Protein AF-A0A914UKC7-F1 (afdb_monomer_lite)

Foldseek 3Di:
DVVVVVVVVVVVVVVVVVVVVPDDPDPDDDDDDDDDDDDDDDDDDDDDDDPPVPDPPPLDAADDAAQDKDWDDPSHHYDPQWDWDADPVVRTIIIHHDDPDPPPAAFDQDPNDTDHPVNVVVVVVVVVVPDDPD

pLDDT: mean 72.9, std 18.35, range [38.03, 96.19]

Structure (mmCIF, N/CA/C/O backbone):
data_AF-A0A914UKC7-F1
#
_entry.id   AF-A0A914UKC7-F1
#
loop_
_atom_site.group_PDB
_atom_site.id
_atom_site.type_symbol
_atom_site.label_atom_id
_atom_site.label_alt_id
_atom_site.label_comp_id
_atom_site.label_asym_id
_atom_site.label_entity_id
_atom_site.label_seq_id
_atom_site.pdbx_PDB_ins_code
_atom_site.Cartn_x
_atom_site.Cartn_y
_atom_site.Cartn_z
_atom_site.occupancy
_atom_site.B_iso_or_equiv
_atom_site.auth_seq_id
_atom_site.auth_comp_id
_atom_site.auth_asym_id
_atom_site.auth_atom_id
_atom_site.pdbx_PDB_model_num
ATOM 1 N N . MET A 1 1 ? -19.062 16.614 45.152 1.00 58.25 1 MET A N 1
ATOM 2 C CA . MET A 1 1 ? -18.708 15.676 44.057 1.00 58.25 1 MET A CA 1
ATOM 3 C C . MET A 1 1 ? -19.809 15.457 43.007 1.00 58.25 1 MET A C 1
ATOM 5 O O . MET A 1 1 ? -19.475 15.016 41.920 1.00 58.25 1 MET A O 1
ATOM 9 N N . LYS A 1 2 ? -21.087 15.798 43.257 1.00 60.44 2 LYS A N 1
ATOM 10 C CA . LYS A 1 2 ? -22.198 15.577 42.298 1.00 60.44 2 LYS A CA 1
ATOM 11 C C . LYS A 1 2 ? -22.271 16.608 41.153 1.00 60.44 2 LYS A C 1
ATOM 13 O O . LYS A 1 2 ? -22.682 16.265 40.054 1.00 60.44 2 LYS A O 1
ATOM 18 N N . PHE A 1 3 ? -21.811 17.840 41.394 1.00 67.19 3 PHE A N 1
ATOM 19 C CA . PHE A 1 3 ? -21.842 18.931 40.407 1.00 67.19 3 PHE A CA 1
ATOM 20 C C . PHE A 1 3 ? -20.908 18.691 39.214 1.00 67.19 3 PHE A C 1
ATOM 22 O O . PHE A 1 3 ? -21.319 18.867 38.076 1.00 67.19 3 PHE A O 1
ATOM 29 N N . ASN A 1 4 ? -19.689 18.201 39.457 1.00 74.19 4 ASN A N 1
ATOM 30 C CA . ASN A 1 4 ? -18.728 17.948 38.379 1.00 74.19 4 ASN A CA 1
ATOM 31 C C . ASN A 1 4 ? -19.180 16.815 37.455 1.00 74.19 4 ASN A C 1
ATOM 33 O O . ASN A 1 4 ? -18.948 16.910 36.257 1.00 74.19 4 ASN A O 1
ATOM 37 N N . CYS A 1 5 ? -19.859 15.797 37.997 1.00 78.25 5 CYS A N 1
ATOM 38 C CA . CYS A 1 5 ? -20.426 14.689 37.226 1.00 78.25 5 CYS A CA 1
ATOM 39 C C . CYS A 1 5 ? -21.618 15.147 36.373 1.00 78.25 5 CYS A C 1
ATOM 41 O O . CYS A 1 5 ? -21.687 14.832 35.190 1.00 78.25 5 CYS A O 1
ATOM 43 N N . LEU A 1 6 ? -22.511 15.967 36.938 1.00 84.81 6 LEU A N 1
ATOM 44 C CA . LEU A 1 6 ? -23.641 16.524 36.193 1.00 84.81 6 LEU A CA 1
ATOM 45 C C . LEU A 1 6 ? -23.174 17.447 35.056 1.00 84.81 6 LEU A C 1
ATOM 47 O O . LEU A 1 6 ? -23.695 17.362 33.949 1.00 84.81 6 LEU A O 1
ATOM 51 N N . VAL A 1 7 ? -22.140 18.261 35.291 1.00 89.38 7 VAL A N 1
ATOM 52 C CA . VAL A 1 7 ? -21.545 19.116 34.252 1.00 89.38 7 VAL A CA 1
ATOM 53 C C . VAL A 1 7 ? -20.869 18.283 33.157 1.00 89.38 7 VAL A C 1
ATOM 55 O O . VAL A 1 7 ? -21.047 18.592 31.984 1.00 89.38 7 VAL A O 1
ATOM 58 N N . THR A 1 8 ? -20.163 17.194 33.492 1.00 89.31 8 THR A N 1
ATOM 59 C CA . THR A 1 8 ? -19.554 16.326 32.460 1.00 89.31 8 THR A CA 1
ATOM 60 C C . THR A 1 8 ? -2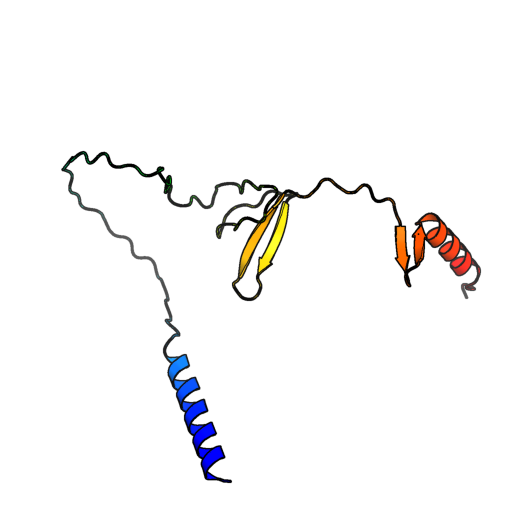0.602 15.622 31.607 1.00 89.31 8 THR A C 1
ATOM 62 O O . THR A 1 8 ? -20.437 15.548 30.394 1.00 89.31 8 THR A O 1
ATOM 65 N N . VAL A 1 9 ? -21.690 15.140 32.215 1.00 89.94 9 VAL A N 1
ATOM 66 C CA . VAL A 1 9 ? -22.780 14.476 31.484 1.00 89.94 9 VAL A CA 1
ATOM 67 C C . VAL A 1 9 ? -23.489 15.456 30.549 1.00 89.94 9 VAL A C 1
ATOM 69 O O . VAL A 1 9 ? -23.745 15.112 29.399 1.00 89.94 9 VAL A O 1
ATOM 72 N N . VAL A 1 10 ? -23.751 16.688 30.996 1.00 90.69 10 VAL A N 1
ATOM 73 C CA . VAL A 1 10 ? -24.378 17.721 30.155 1.00 90.69 10 VAL A CA 1
ATOM 74 C C . VAL A 1 10 ? -23.460 18.130 29.000 1.00 90.69 10 VAL A C 1
ATOM 76 O O . VAL A 1 10 ? -23.922 18.204 27.866 1.00 90.69 10 VAL A O 1
ATOM 79 N N . VAL A 1 11 ? -22.160 18.325 29.244 1.00 90.25 11 VAL A N 1
ATOM 80 C CA . VAL A 1 11 ? -21.189 18.685 28.193 1.00 90.25 11 VAL A CA 1
ATOM 81 C C . VAL A 1 11 ? -21.034 17.563 27.164 1.00 90.25 11 VAL A C 1
ATOM 83 O O . VAL A 1 11 ? -21.051 17.835 25.966 1.00 90.25 11 VAL A O 1
ATOM 86 N N . LEU A 1 12 ? -20.944 16.304 27.605 1.00 85.69 12 LEU A N 1
ATOM 87 C CA . LEU A 1 12 ? -20.848 15.145 26.716 1.00 85.69 12 LEU A CA 1
ATOM 88 C C . LEU A 1 12 ? -22.127 14.962 25.889 1.00 85.69 12 LEU A C 1
ATOM 90 O O . LEU A 1 12 ? -22.050 14.704 24.693 1.00 85.69 12 LEU A O 1
ATOM 94 N N . CYS A 1 13 ? -23.299 15.165 26.494 1.00 80.88 13 CYS A N 1
ATOM 95 C CA . CYS A 1 13 ? -24.577 15.097 25.788 1.00 80.88 13 CYS A CA 1
ATOM 96 C C . CYS A 1 13 ? -24.706 16.221 24.744 1.00 80.88 13 CYS A C 1
ATOM 98 O O . CYS A 1 13 ? -25.060 15.956 23.599 1.00 80.88 13 CYS A O 1
ATOM 100 N N . CYS A 1 14 ? -24.326 17.457 25.085 1.00 77.75 14 CYS A N 1
ATOM 101 C CA . CYS A 1 14 ? -24.286 18.568 24.130 1.00 77.75 14 CYS A CA 1
ATOM 102 C C . CYS A 1 14 ? -23.311 18.304 22.977 1.00 77.75 14 CYS A C 1
ATOM 104 O O . CYS A 1 14 ? -23.636 18.596 21.832 1.00 77.75 14 CYS A O 1
ATOM 106 N N . PHE A 1 15 ? -22.146 17.715 23.254 1.00 80.56 15 PHE A N 1
ATOM 107 C CA . PHE A 1 15 ? -21.196 17.329 22.213 1.00 80.56 15 PHE A CA 1
ATOM 108 C C . PHE A 1 15 ? -21.822 16.295 21.264 1.00 80.56 15 PHE A C 1
ATOM 110 O O . PHE A 1 15 ? -21.824 16.494 20.059 1.00 80.56 15 PHE A O 1
ATOM 117 N N . LEU A 1 16 ? -22.477 15.252 21.776 1.00 74.00 16 LEU A N 1
ATOM 118 C CA . LEU A 1 16 ? -23.145 14.249 20.932 1.00 74.00 16 LEU A CA 1
ATOM 119 C C . LEU A 1 16 ? -24.314 14.820 20.103 1.00 74.00 16 LEU A C 1
ATOM 121 O O . LEU A 1 16 ? -24.515 14.415 18.955 1.00 74.00 16 LEU A O 1
ATOM 125 N N . LEU A 1 17 ? -25.055 15.789 20.646 1.00 69.25 17 LEU A N 1
ATOM 126 C CA . LEU A 1 17 ? -26.139 16.468 19.927 1.00 69.25 17 LEU A CA 1
ATOM 127 C C . LEU A 1 17 ? -25.617 17.395 18.815 1.00 69.25 17 LEU A C 1
ATOM 129 O O . LEU A 1 17 ? -26.233 17.476 17.755 1.00 69.25 17 LEU A O 1
ATOM 133 N N . LEU A 1 18 ? -24.461 18.041 19.008 1.00 64.56 18 LEU A N 1
ATOM 134 C CA . LEU A 1 18 ? -23.832 18.886 17.985 1.00 64.56 18 LEU A CA 1
ATOM 135 C C . LEU A 1 18 ? -23.251 18.071 16.816 1.00 64.56 18 LEU A C 1
ATOM 137 O O . LEU A 1 18 ? -23.291 18.531 15.679 1.00 64.56 18 LEU A O 1
ATOM 141 N N . PHE A 1 19 ? -22.768 16.848 17.059 1.00 62.78 19 PHE A N 1
ATOM 142 C CA . PHE A 1 19 ? -22.213 15.979 16.009 1.00 62.78 19 PHE A CA 1
ATOM 143 C C . PHE A 1 19 ? -23.279 15.251 15.174 1.00 62.78 19 PHE A C 1
ATOM 145 O O . PHE A 1 19 ? -22.989 14.808 14.066 1.00 62.78 19 PHE A O 1
ATOM 152 N N . SER A 1 20 ? -24.521 15.162 15.656 1.00 62.62 20 SER A N 1
ATOM 153 C CA . SER A 1 20 ? -25.611 14.481 14.935 1.00 62.62 20 SER A CA 1
ATOM 154 C C . SER A 1 20 ? -26.202 15.304 13.780 1.00 62.62 20 SER A C 1
ATOM 156 O O . SER A 1 20 ? -26.979 14.777 12.992 1.00 62.62 20 SER A O 1
ATOM 158 N N . SER A 1 21 ? -25.841 16.586 13.652 1.00 58.56 21 SER A N 1
ATOM 159 C CA . SER A 1 21 ? -26.402 17.476 12.619 1.00 58.56 21 SER A CA 1
ATOM 160 C C . SER A 1 21 ? -25.700 17.379 11.256 1.00 58.56 21 SER A C 1
ATOM 162 O O . SER A 1 21 ? -26.076 18.094 10.334 1.00 58.56 21 SER A O 1
ATOM 164 N N . ALA A 1 22 ? -24.701 16.504 11.105 1.00 58.94 22 ALA A N 1
ATOM 165 C CA . ALA A 1 22 ? -23.972 16.309 9.852 1.00 58.94 22 ALA A CA 1
ATOM 166 C C . ALA A 1 22 ? -24.068 14.854 9.371 1.00 58.94 22 ALA A C 1
ATOM 168 O O . ALA A 1 22 ? -23.068 14.161 9.208 1.00 58.94 22 ALA A O 1
ATOM 169 N N . VAL A 1 23 ? -25.295 14.384 9.151 1.00 53.09 23 VAL A N 1
ATOM 170 C CA . VAL A 1 23 ? -25.557 13.263 8.244 1.00 53.09 23 VAL A CA 1
ATOM 171 C C . VAL A 1 23 ? -26.475 13.787 7.142 1.00 53.09 23 VAL A C 1
ATOM 173 O O . VAL A 1 23 ? -27.697 13.746 7.250 1.00 53.09 23 VAL A O 1
ATOM 176 N N . SER A 1 24 ? -25.880 14.382 6.106 1.00 55.44 24 SER A N 1
ATOM 177 C CA . SER A 1 24 ? -26.608 14.648 4.864 1.00 55.44 24 SER A CA 1
ATOM 178 C C . SER A 1 24 ? -26.898 13.306 4.205 1.00 55.44 24 SER A C 1
ATOM 180 O O . SER A 1 24 ? -25.984 12.556 3.864 1.00 55.44 24 SER A O 1
ATOM 182 N N . ALA A 1 25 ? -28.182 12.983 4.093 1.00 55.12 25 ALA A N 1
ATOM 183 C CA . ALA A 1 25 ? -28.663 11.909 3.246 1.00 55.12 25 ALA A CA 1
ATOM 184 C C . ALA A 1 25 ? -28.813 12.472 1.830 1.00 55.12 25 ALA A C 1
ATOM 186 O O . ALA A 1 25 ? -29.827 13.092 1.522 1.00 55.12 25 ALA A O 1
ATOM 187 N N . ASP A 1 26 ? -27.804 12.269 0.988 1.00 47.34 26 ASP A N 1
ATOM 188 C CA . ASP A 1 26 ? -27.895 12.601 -0.432 1.00 47.34 26 ASP A CA 1
ATOM 189 C C . ASP A 1 26 ? -28.242 11.331 -1.226 1.00 47.34 26 ASP A C 1
ATOM 191 O O . ASP A 1 26 ? -27.370 10.634 -1.747 1.00 47.34 26 ASP A O 1
ATOM 195 N N . ASP A 1 27 ? -29.539 11.028 -1.326 1.00 55.41 27 ASP A N 1
ATOM 196 C CA . ASP A 1 27 ? -30.086 10.187 -2.399 1.00 55.41 27 ASP A CA 1
ATOM 197 C C . ASP A 1 27 ? -29.995 10.984 -3.715 1.00 55.41 27 ASP A C 1
ATOM 199 O O . ASP A 1 27 ? -30.864 11.794 -4.041 1.00 55.41 27 ASP A O 1
ATOM 203 N N . SER A 1 28 ? -28.910 10.807 -4.472 1.00 49.75 28 SER A N 1
ATOM 204 C CA . SER A 1 28 ? -28.716 11.490 -5.760 1.00 49.75 28 SER A CA 1
ATOM 205 C C . SER A 1 28 ? -29.286 10.662 -6.914 1.00 49.75 28 SER A C 1
ATOM 207 O O . SER A 1 28 ? -28.597 9.842 -7.519 1.00 49.75 28 SER A O 1
ATOM 209 N N . ALA A 1 29 ? -30.560 10.893 -7.235 1.00 52.38 29 ALA A N 1
ATOM 210 C CA . ALA A 1 29 ? -31.178 10.455 -8.484 1.00 52.38 29 ALA A CA 1
ATOM 211 C C . ALA A 1 29 ? -30.921 11.490 -9.601 1.00 52.38 29 ALA A C 1
ATOM 213 O O . ALA A 1 29 ? -31.235 12.670 -9.462 1.00 52.38 29 ALA A O 1
ATOM 214 N N . LEU A 1 30 ? -30.343 11.030 -10.715 1.00 42.97 30 LEU A N 1
ATOM 215 C CA . LEU A 1 30 ? -30.061 11.799 -11.933 1.00 42.97 30 LEU A CA 1
ATOM 216 C C . LEU A 1 30 ? -31.338 12.390 -12.559 1.00 42.97 30 LEU A C 1
ATOM 218 O O . LEU A 1 30 ? -32.256 11.650 -12.908 1.00 42.97 30 LEU A O 1
ATOM 222 N N . SER A 1 31 ? -31.340 13.699 -12.828 1.00 51.84 31 SER A N 1
ATOM 223 C CA . SER A 1 31 ? -32.200 14.298 -13.857 1.00 51.84 31 SER A CA 1
ATOM 224 C C . SER A 1 31 ? -31.359 15.181 -14.782 1.00 51.84 31 SER A C 1
ATOM 226 O O . SER A 1 31 ? -30.648 16.074 -14.331 1.00 51.84 31 SER A O 1
ATOM 228 N N . VAL A 1 32 ? -31.399 14.866 -16.075 1.00 52.81 32 VAL A N 1
ATOM 229 C CA . VAL A 1 32 ? -30.791 15.613 -17.185 1.00 52.81 32 VAL A CA 1
ATOM 230 C C . VAL A 1 32 ? -31.885 16.464 -17.811 1.00 52.81 32 VAL A C 1
ATOM 232 O O . VAL A 1 32 ? -32.896 15.872 -18.172 1.00 52.81 32 VAL A O 1
ATOM 235 N N . VAL A 1 33 ? -31.665 17.774 -18.021 1.00 47.34 33 VAL A N 1
ATOM 236 C CA . VAL A 1 33 ? -32.154 18.494 -19.220 1.00 47.34 33 VAL A CA 1
ATOM 237 C C . VAL A 1 33 ? -31.364 19.796 -19.508 1.00 47.34 33 VAL A C 1
ATOM 239 O O . VAL A 1 33 ? -31.320 20.694 -18.679 1.00 47.34 33 VAL A O 1
ATOM 242 N N . ALA A 1 34 ? -30.786 19.825 -20.717 1.00 41.12 34 ALA A N 1
ATOM 243 C CA . ALA A 1 34 ? -30.483 20.888 -21.699 1.00 41.12 34 ALA A CA 1
ATOM 244 C C . ALA A 1 34 ? -29.849 22.271 -21.374 1.00 41.12 34 ALA A C 1
ATOM 246 O O . ALA A 1 34 ? -30.306 23.057 -20.555 1.00 41.12 34 ALA A O 1
ATOM 247 N N . SER A 1 35 ? -28.838 22.528 -22.217 1.00 43.66 35 SER A N 1
ATOM 248 C CA . SER A 1 35 ? -27.999 23.694 -22.543 1.00 43.66 35 SER A CA 1
ATOM 249 C C . SER A 1 35 ? -28.707 24.891 -23.190 1.00 43.66 35 SER A C 1
ATOM 251 O O . SER A 1 35 ? -29.534 24.660 -24.062 1.00 43.66 35 SER A O 1
ATOM 253 N N . GLU A 1 36 ? -28.238 26.113 -22.873 1.00 38.38 36 GLU A N 1
ATOM 254 C CA . GLU A 1 36 ? -28.175 27.348 -23.702 1.00 38.38 36 GLU A CA 1
ATOM 255 C C . GLU A 1 36 ? -27.013 28.187 -23.087 1.00 38.38 36 GLU A C 1
ATOM 257 O O . GLU A 1 36 ? -26.956 28.300 -21.868 1.00 38.38 36 GLU A O 1
ATOM 262 N N . GLY A 1 37 ? -25.941 28.669 -23.726 1.00 43.47 37 GLY A N 1
ATOM 263 C CA . GLY A 1 37 ? -25.772 29.341 -25.011 1.00 43.47 37 GLY A CA 1
ATOM 264 C C . GLY A 1 37 ? -25.388 30.810 -24.745 1.00 43.47 37 GLY A C 1
ATOM 265 O O . GLY A 1 37 ? -26.293 31.611 -24.561 1.00 43.47 37 GLY A O 1
ATOM 266 N N . ASN A 1 38 ? -24.093 31.165 -24.685 1.00 38.03 38 ASN A N 1
ATOM 267 C CA . ASN A 1 38 ? -23.606 32.495 -25.095 1.00 38.03 38 ASN A CA 1
ATOM 268 C C . ASN A 1 38 ? -22.080 32.514 -25.275 1.00 38.03 38 ASN A C 1
ATOM 270 O O . ASN A 1 38 ? -21.327 32.070 -24.408 1.00 38.03 38 ASN A O 1
ATOM 274 N N . GLU A 1 39 ? -21.676 33.040 -26.420 1.00 51.00 39 GLU A N 1
ATOM 275 C CA . GLU A 1 39 ? -20.314 33.284 -26.876 1.00 51.00 39 GLU A CA 1
ATOM 276 C C . GLU A 1 39 ? -19.883 34.710 -26.445 1.00 51.00 39 GLU A C 1
ATOM 278 O O . GLU A 1 39 ? -20.711 35.486 -25.966 1.00 51.00 39 GLU A O 1
ATOM 283 N N . ASP A 1 40 ? -18.602 35.039 -26.644 1.00 40.12 40 ASP A N 1
ATOM 284 C CA . ASP A 1 40 ? -18.007 36.394 -26.631 1.00 40.12 40 ASP A CA 1
ATOM 285 C C . ASP A 1 40 ? -17.511 36.942 -25.269 1.00 40.12 40 ASP A C 1
ATOM 287 O O . ASP A 1 40 ? -18.281 37.387 -24.425 1.00 40.12 40 ASP A O 1
ATOM 291 N N . ASP A 1 41 ? -16.192 36.943 -25.028 1.00 41.94 41 ASP A N 1
ATOM 292 C CA . ASP A 1 41 ? -15.337 38.109 -25.322 1.00 41.94 41 ASP A CA 1
ATOM 293 C C . ASP A 1 41 ? -13.879 37.873 -24.877 1.00 41.94 41 ASP A C 1
ATOM 295 O O . ASP A 1 41 ? -13.580 37.374 -23.790 1.00 41.94 41 ASP A O 1
ATOM 299 N N . ILE A 1 42 ? -12.953 38.245 -25.755 1.00 47.88 42 ILE A N 1
ATOM 300 C CA . ILE A 1 42 ? -11.507 38.068 -25.617 1.00 47.88 42 ILE A CA 1
ATOM 301 C C . ILE A 1 42 ? -10.862 39.316 -24.995 1.00 47.88 42 ILE A C 1
ATOM 303 O O . ILE A 1 42 ? -10.921 40.406 -25.555 1.00 47.88 42 ILE A O 1
ATOM 307 N N . ALA A 1 43 ? -10.149 39.168 -23.877 1.00 43.00 43 ALA A N 1
ATOM 308 C CA . ALA A 1 43 ? -9.221 40.194 -23.398 1.00 43.00 43 ALA A CA 1
ATOM 309 C C . ALA A 1 43 ? -7.965 39.551 -22.800 1.00 43.00 43 ALA A C 1
ATOM 311 O O . ALA A 1 43 ? -7.946 39.059 -21.675 1.00 43.00 43 ALA A O 1
ATOM 312 N N . THR A 1 44 ? -6.905 39.574 -23.604 1.00 50.94 44 THR A N 1
ATOM 313 C CA . THR A 1 44 ? -5.531 39.198 -23.274 1.00 50.94 44 THR A CA 1
ATOM 314 C C . THR A 1 44 ? -5.034 39.903 -22.011 1.00 50.94 44 THR A C 1
ATOM 316 O O . THR A 1 44 ? -4.795 41.110 -22.016 1.00 50.94 44 THR A O 1
ATOM 319 N N . VAL A 1 45 ? -4.765 39.123 -20.966 1.00 43.62 45 VAL A N 1
ATOM 320 C CA . VAL A 1 45 ? -3.850 39.483 -19.877 1.00 43.62 45 VAL A CA 1
ATOM 321 C C . VAL A 1 45 ? -2.769 38.416 -19.805 1.00 43.62 45 VAL A C 1
ATOM 323 O O . VAL A 1 45 ? -2.968 37.318 -19.301 1.00 43.62 45 VAL A O 1
ATOM 326 N N . VAL A 1 46 ? -1.610 38.758 -20.361 1.00 55.25 46 VAL A N 1
ATOM 327 C CA . VAL A 1 46 ? -0.348 38.058 -20.128 1.00 55.25 46 VAL A CA 1
ATOM 328 C C . VAL A 1 46 ? 0.132 38.407 -18.723 1.00 55.25 46 VAL A C 1
ATOM 330 O O . VAL A 1 46 ? 0.628 39.507 -18.484 1.00 55.25 46 VAL A O 1
ATOM 333 N N . ALA A 1 47 ? -0.008 37.463 -17.801 1.00 46.06 47 ALA A N 1
ATOM 334 C CA . ALA A 1 47 ? 0.762 37.428 -16.571 1.00 46.06 47 ALA A CA 1
ATOM 335 C C . ALA A 1 47 ? 1.038 35.968 -16.216 1.00 46.06 47 ALA A C 1
ATOM 337 O O . ALA A 1 47 ? 0.134 35.143 -16.170 1.00 46.06 47 ALA A O 1
ATOM 338 N N . SER A 1 48 ? 2.323 35.697 -16.032 1.00 45.88 48 SER A N 1
ATOM 339 C CA . SER A 1 48 ? 2.950 34.453 -15.624 1.00 45.88 48 SER A CA 1
ATOM 340 C C . SER A 1 48 ? 2.129 33.623 -14.637 1.00 45.88 48 SER A C 1
ATOM 342 O O . SER A 1 48 ? 1.909 34.071 -13.517 1.00 45.88 48 SER A O 1
ATOM 344 N N . ASP A 1 49 ? 1.815 32.388 -15.005 1.00 40.50 49 ASP A N 1
ATOM 345 C CA . ASP A 1 49 ? 1.951 31.247 -14.107 1.00 40.50 49 ASP A CA 1
ATOM 346 C C . ASP A 1 49 ? 2.049 29.979 -14.953 1.00 40.50 49 ASP A C 1
ATOM 348 O O . ASP A 1 49 ? 1.519 29.915 -16.063 1.00 40.50 49 ASP A O 1
ATOM 352 N N . VAL A 1 50 ? 2.812 29.010 -14.469 1.00 52.41 50 VAL A N 1
ATOM 353 C CA . VAL A 1 50 ? 2.938 27.695 -15.093 1.00 52.41 50 VAL A CA 1
ATOM 354 C C . VAL A 1 50 ? 1.533 27.118 -15.204 1.00 52.41 50 VAL A C 1
ATOM 356 O O . VAL A 1 50 ? 0.869 26.943 -14.188 1.00 52.41 50 VAL A O 1
ATOM 359 N N . GLU A 1 51 ? 1.082 26.870 -16.434 1.00 44.22 51 GLU A N 1
ATOM 360 C CA . GLU A 1 51 ? -0.189 26.216 -16.714 1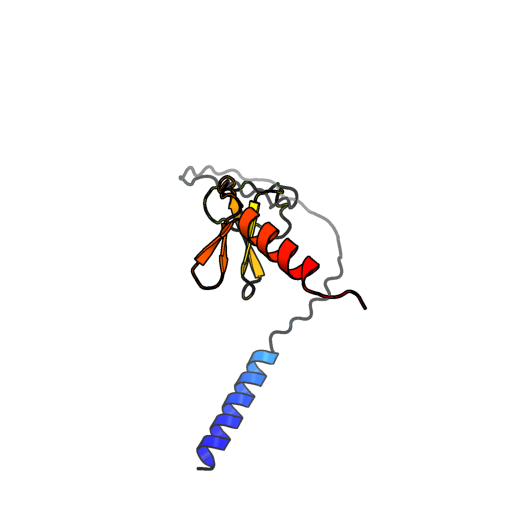.00 44.22 51 GLU A CA 1
ATOM 361 C C . GLU A 1 51 ? -0.193 24.844 -16.034 1.00 44.22 51 GLU A C 1
ATOM 363 O O . GLU A 1 51 ? 0.310 23.842 -16.543 1.00 44.22 51 GLU A O 1
ATOM 368 N N . GLU A 1 52 ? -0.764 24.829 -14.834 1.00 54.00 52 GLU A N 1
ATOM 369 C CA . GLU A 1 52 ? -1.486 23.710 -14.273 1.00 54.00 52 GLU A CA 1
ATOM 370 C C . GLU A 1 52 ? -2.559 23.352 -15.301 1.00 54.00 52 GLU A C 1
ATOM 372 O O . GLU A 1 52 ? -3.648 23.929 -15.351 1.00 54.00 52 GLU A O 1
ATOM 377 N N . GLN A 1 53 ? -2.173 22.446 -16.200 1.00 38.75 53 GLN A N 1
ATOM 378 C CA . GLN A 1 53 ? -3.028 21.802 -17.177 1.00 38.75 53 GLN A CA 1
ATOM 379 C C . GLN A 1 53 ? -4.078 21.017 -16.386 1.00 38.75 53 GLN A C 1
ATOM 381 O O . GLN A 1 53 ? -3.933 19.839 -16.066 1.00 38.75 53 GLN A O 1
ATOM 386 N N . SER A 1 54 ? -5.119 21.740 -15.984 1.00 53.97 54 SER A N 1
ATOM 387 C CA . SER A 1 54 ? -6.341 21.238 -15.379 1.00 53.97 54 SER A CA 1
ATOM 388 C C . SER A 1 54 ? -7.163 20.583 -16.479 1.00 53.97 54 SER A C 1
ATOM 390 O O . SER A 1 54 ? -8.242 21.025 -16.865 1.00 53.97 54 SER A O 1
ATOM 392 N N . GLU A 1 55 ? -6.618 19.491 -17.007 1.00 56.88 55 GLU A N 1
ATOM 393 C CA . GLU A 1 55 ? -7.440 18.503 -17.674 1.00 56.88 55 GLU A CA 1
ATOM 394 C C . GLU A 1 55 ? -8.402 17.961 -16.612 1.00 56.88 55 GLU A C 1
ATOM 396 O O . GLU A 1 55 ? -7.960 17.636 -15.498 1.00 56.88 55 GLU A O 1
ATOM 401 N N . PRO A 1 56 ? -9.715 17.882 -16.894 1.00 58.28 56 PRO A N 1
ATOM 402 C CA . PRO A 1 56 ? -10.626 17.179 -16.002 1.00 58.28 56 PRO A CA 1
ATOM 403 C C . PRO A 1 56 ? -10.011 15.800 -15.736 1.00 58.28 56 PRO A C 1
ATOM 405 O O . PRO A 1 56 ? -9.559 15.179 -16.699 1.00 58.28 56 PRO A O 1
ATOM 408 N N . PRO A 1 57 ? -9.913 15.338 -14.472 1.00 56.88 57 PRO A N 1
ATOM 409 C CA . PRO A 1 57 ? -9.212 14.105 -14.153 1.00 56.88 57 PRO A CA 1
ATOM 410 C C . PRO A 1 57 ? -9.930 12.966 -14.865 1.00 56.88 57 PRO A C 1
ATOM 412 O O . PRO A 1 57 ? -10.947 12.459 -14.395 1.00 56.88 57 PRO A O 1
ATOM 415 N N . THR A 1 58 ? -9.423 12.599 -16.037 1.00 55.50 58 THR A N 1
ATOM 416 C CA . THR A 1 58 ? -9.855 11.406 -16.731 1.00 55.50 58 THR A CA 1
ATOM 417 C C . THR A 1 58 ? -9.378 10.279 -15.833 1.00 55.50 58 THR A C 1
ATOM 419 O O . THR A 1 58 ? -8.187 10.069 -15.608 1.00 55.50 58 THR A O 1
ATOM 422 N N . SER A 1 59 ? -10.333 9.596 -15.212 1.00 58.53 59 SER A N 1
ATOM 423 C CA . SER A 1 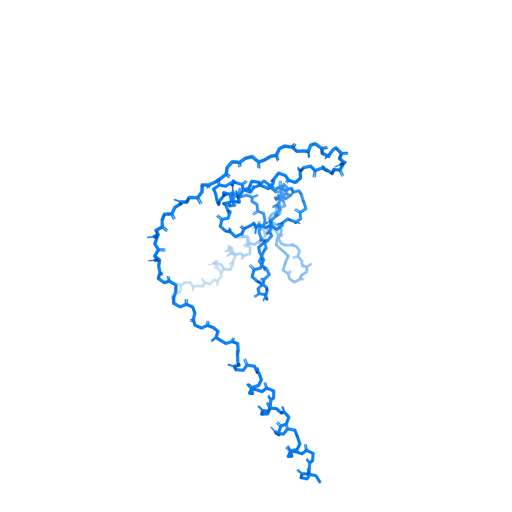59 ? -10.104 8.459 -14.315 1.00 58.53 59 SER A CA 1
ATOM 424 C C . SER A 1 59 ? -9.331 7.313 -14.979 1.00 58.53 59 SER A C 1
ATOM 426 O O . SER A 1 59 ? -8.948 6.356 -14.313 1.00 58.53 59 SER A O 1
ATOM 428 N N . ASP A 1 60 ? -9.085 7.430 -16.281 1.00 64.62 60 ASP A N 1
ATOM 429 C CA . ASP A 1 60 ? -8.431 6.450 -17.128 1.00 64.62 60 ASP A CA 1
ATOM 430 C C . ASP A 1 60 ? -6.914 6.678 -17.261 1.00 64.62 60 ASP A C 1
ATOM 432 O O . ASP A 1 60 ? -6.225 5.862 -17.875 1.00 64.62 60 ASP A O 1
ATOM 436 N N . GLU A 1 61 ? -6.362 7.757 -16.689 1.00 81.81 61 GLU A N 1
ATOM 437 C CA . GLU A 1 61 ? -4.920 8.003 -16.735 1.00 81.81 61 GLU A CA 1
ATOM 438 C C . GLU A 1 61 ? -4.152 6.993 -15.862 1.00 81.81 61 GLU A C 1
ATOM 440 O O . GLU A 1 61 ? -4.462 6.762 -14.690 1.00 81.81 61 GLU A O 1
ATOM 445 N N . VAL A 1 62 ? -3.112 6.375 -16.427 1.00 86.25 62 VAL A N 1
ATOM 446 C CA . VAL A 1 62 ? -2.234 5.452 -15.695 1.00 86.25 62 VAL A CA 1
ATOM 447 C C . VAL A 1 62 ? -1.334 6.247 -14.750 1.00 86.25 62 VAL A C 1
ATOM 449 O O . VAL A 1 62 ? -0.718 7.232 -15.142 1.00 86.25 62 VAL A O 1
ATOM 452 N N . PHE A 1 63 ? -1.218 5.804 -13.499 1.00 90.94 63 PHE A N 1
ATOM 453 C CA . PHE A 1 63 ? -0.346 6.443 -12.515 1.00 90.94 63 PHE A CA 1
ATOM 454 C C . PHE A 1 63 ? 1.143 6.313 -12.887 1.00 90.94 63 PHE A C 1
ATOM 456 O O . PHE A 1 63 ? 1.672 5.203 -12.992 1.00 90.94 63 PHE A O 1
ATOM 463 N N . VAL A 1 64 ? 1.829 7.452 -13.037 1.00 90.44 64 VAL A N 1
ATOM 464 C CA . VAL A 1 64 ? 3.274 7.535 -13.309 1.00 90.44 64 VAL A CA 1
ATOM 465 C C . VAL A 1 64 ? 4.028 7.735 -11.995 1.00 90.44 64 VAL A C 1
ATOM 467 O O . VAL A 1 64 ? 4.065 8.831 -11.447 1.00 90.44 64 VAL A O 1
ATOM 470 N N . ALA A 1 65 ? 4.632 6.666 -11.478 1.00 90.19 65 ALA A N 1
ATOM 471 C CA . ALA A 1 65 ? 5.339 6.706 -10.201 1.00 90.19 65 ALA A CA 1
ATOM 472 C C . ALA A 1 65 ? 6.750 7.296 -10.306 1.00 90.19 65 ALA A C 1
ATOM 474 O O . ALA A 1 65 ? 7.460 7.079 -11.288 1.00 90.19 65 ALA A O 1
ATOM 475 N N . THR A 1 66 ? 7.203 7.930 -9.224 1.00 93.50 66 THR A N 1
ATOM 476 C CA . THR A 1 66 ? 8.607 8.324 -9.026 1.00 93.50 66 THR A CA 1
ATOM 477 C C . THR A 1 66 ? 9.234 7.569 -7.851 1.00 93.50 66 THR A C 1
ATOM 479 O O . THR A 1 66 ? 8.591 6.732 -7.220 1.00 93.50 66 THR A O 1
ATOM 482 N N . ASN A 1 67 ? 10.507 7.841 -7.545 1.00 92.56 67 ASN A N 1
ATOM 483 C CA . ASN A 1 67 ? 11.205 7.239 -6.400 1.00 92.56 67 ASN A CA 1
ATOM 484 C C . ASN A 1 67 ? 10.671 7.719 -5.035 1.00 92.56 67 ASN A C 1
ATOM 486 O O . ASN A 1 67 ? 10.955 7.098 -4.008 1.00 92.56 67 ASN A O 1
ATOM 490 N N . GLU A 1 68 ? 9.901 8.808 -5.013 1.00 93.75 68 GLU A N 1
ATOM 491 C CA . GLU A 1 68 ? 9.292 9.377 -3.813 1.00 93.75 68 GLU A CA 1
ATOM 492 C C . GLU A 1 68 ? 7.806 9.013 -3.719 1.00 93.75 68 GLU A C 1
ATOM 494 O O . GLU A 1 68 ? 7.166 8.637 -4.699 1.00 93.75 68 GLU A O 1
ATOM 499 N N . TRP A 1 69 ? 7.248 9.100 -2.511 1.00 94.56 69 TRP A N 1
ATOM 500 C CA . TRP A 1 69 ? 5.831 8.827 -2.284 1.00 94.56 69 TRP A CA 1
ATOM 501 C C . TRP A 1 69 ? 4.964 9.932 -2.883 1.00 94.56 69 TRP A C 1
ATOM 503 O O . TRP A 1 69 ? 5.054 11.082 -2.463 1.00 94.56 69 TRP A O 1
ATOM 513 N N . GLN A 1 70 ? 4.083 9.562 -3.810 1.00 94.81 70 GLN A N 1
ATOM 514 C CA . GLN A 1 70 ? 3.134 10.476 -4.445 1.00 94.81 70 GLN A CA 1
ATOM 515 C C . GLN A 1 70 ? 1.698 10.029 -4.201 1.00 94.81 70 GLN A C 1
ATOM 517 O O . GLN A 1 70 ? 1.426 8.832 -4.101 1.00 94.81 70 GLN A O 1
ATOM 522 N N . VAL A 1 71 ? 0.780 10.988 -4.096 1.00 94.38 71 VAL A N 1
ATOM 523 C CA . VAL A 1 71 ? -0.649 10.728 -3.883 1.00 94.38 71 VAL A CA 1
ATOM 524 C C . VAL A 1 71 ? -1.272 10.178 -5.161 1.00 94.38 71 VAL A C 1
ATOM 526 O O . VAL A 1 71 ? -1.086 10.730 -6.242 1.00 94.38 71 VAL A O 1
ATOM 529 N N . VAL A 1 72 ? -2.021 9.086 -5.030 1.00 93.12 72 VAL A N 1
ATOM 530 C CA . VAL A 1 72 ? -2.770 8.472 -6.127 1.00 93.12 72 VAL A CA 1
ATOM 531 C C . VAL A 1 72 ? -4.177 9.058 -6.141 1.00 93.12 72 VAL A C 1
ATOM 533 O O . VAL A 1 72 ? -4.878 9.013 -5.125 1.00 93.12 72 VAL A O 1
ATOM 536 N N . LYS A 1 73 ? -4.614 9.578 -7.293 1.00 91.00 73 LYS A N 1
ATOM 537 C CA . LYS A 1 73 ? -5.967 10.130 -7.442 1.00 91.00 73 LYS A CA 1
ATOM 538 C C . LYS A 1 73 ? -7.025 9.022 -7.283 1.00 91.00 73 LYS A C 1
ATOM 540 O O . LYS A 1 73 ? -6.795 7.875 -7.683 1.00 91.00 73 LYS A O 1
ATOM 545 N N . PRO A 1 74 ? -8.203 9.322 -6.706 1.00 87.06 74 PRO A N 1
ATOM 546 C CA . PRO A 1 74 ? -9.277 8.341 -6.596 1.00 87.06 74 PRO A CA 1
ATOM 547 C C . PRO A 1 74 ? -9.726 7.893 -7.994 1.00 87.06 74 PRO A C 1
ATOM 549 O O . PRO A 1 74 ? -9.979 8.718 -8.863 1.00 87.06 74 PRO A O 1
ATOM 552 N N . GLY A 1 75 ? -9.803 6.579 -8.211 1.00 86.69 75 GLY A N 1
ATOM 553 C CA . GLY A 1 75 ? -10.171 5.994 -9.507 1.00 86.69 75 GLY A CA 1
ATOM 554 C C . GLY A 1 75 ? -9.010 5.795 -10.488 1.00 86.69 75 GLY A C 1
ATOM 555 O O . GLY A 1 75 ? -9.193 5.083 -11.464 1.00 86.69 75 GLY A O 1
ATOM 556 N N . GLN A 1 76 ? -7.818 6.330 -10.205 1.00 89.44 76 GLN A N 1
ATOM 557 C CA . GLN A 1 76 ? -6.650 6.190 -11.075 1.00 89.44 76 GLN A CA 1
ATOM 558 C C . GLN A 1 76 ? -6.102 4.754 -11.080 1.00 89.44 76 GLN A C 1
ATOM 560 O O . GLN A 1 76 ? -5.979 4.114 -10.028 1.00 89.44 76 GLN A O 1
ATOM 565 N N . HIS A 1 77 ? -5.726 4.250 -12.257 1.00 88.50 77 HIS A N 1
ATOM 566 C CA . HIS A 1 77 ? -5.170 2.906 -12.384 1.00 88.50 77 HIS A CA 1
ATOM 567 C C . HIS A 1 77 ? -3.694 2.870 -11.956 1.00 88.50 77 HIS A C 1
ATOM 569 O O . HIS A 1 77 ? -2.852 3.580 -12.507 1.00 88.50 77 HIS A O 1
ATOM 575 N N . ILE A 1 78 ? -3.373 2.017 -10.977 1.00 91.06 78 ILE A N 1
ATOM 576 C CA . ILE A 1 78 ? -2.005 1.816 -10.484 1.00 91.06 78 ILE A CA 1
ATOM 577 C C . ILE A 1 78 ? -1.380 0.618 -11.218 1.00 91.06 78 ILE A C 1
ATOM 579 O O . ILE A 1 78 ? -1.870 -0.502 -11.045 1.00 91.06 78 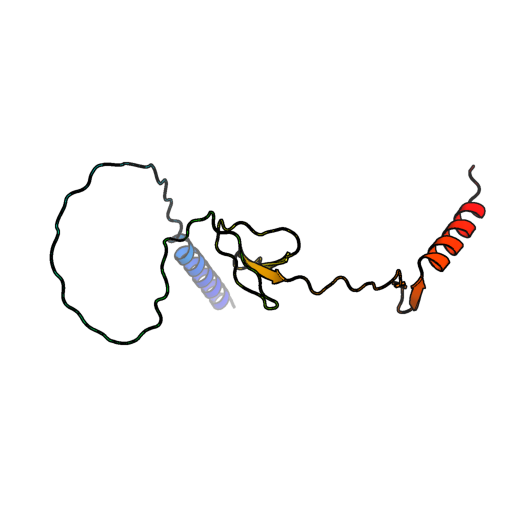ILE A O 1
ATOM 583 N N . PRO A 1 79 ? -0.302 0.803 -12.003 1.00 90.25 79 PRO A N 1
ATOM 584 C CA . PRO A 1 79 ? 0.382 -0.314 -12.646 1.00 90.25 79 PRO A CA 1
ATOM 585 C C . PRO A 1 79 ? 1.057 -1.239 -11.618 1.00 90.25 79 PRO A C 1
ATOM 587 O O . PRO A 1 79 ? 1.434 -0.829 -10.517 1.00 90.25 79 PRO A O 1
ATOM 590 N N . ALA A 1 80 ? 1.218 -2.515 -11.978 1.00 88.94 80 ALA A N 1
ATOM 591 C CA . ALA A 1 80 ? 1.901 -3.497 -11.137 1.00 88.94 80 ALA A CA 1
ATOM 592 C C . ALA A 1 80 ? 3.390 -3.146 -10.947 1.00 88.94 80 ALA A C 1
ATOM 594 O O . ALA A 1 80 ? 4.007 -2.526 -11.809 1.00 88.94 80 ALA A O 1
ATOM 595 N N . GLY A 1 81 ? 3.983 -3.583 -9.831 1.00 89.88 81 GLY A N 1
ATOM 596 C CA . GLY A 1 81 ? 5.398 -3.319 -9.528 1.00 89.88 81 GLY A CA 1
ATOM 597 C C . GLY A 1 81 ? 5.667 -1.974 -8.843 1.00 89.88 81 GLY A C 1
ATOM 598 O O . GLY A 1 81 ? 6.817 -1.552 -8.755 1.00 89.88 81 GLY A O 1
ATOM 599 N N . LEU A 1 82 ? 4.625 -1.307 -8.339 1.00 93.00 82 LEU A N 1
ATOM 600 C CA . LEU A 1 82 ? 4.739 -0.124 -7.488 1.00 93.00 82 LEU A CA 1
ATOM 601 C C . LEU A 1 82 ? 4.502 -0.472 -6.018 1.00 93.00 82 LEU A C 1
ATOM 603 O O . LEU A 1 82 ? 3.680 -1.330 -5.689 1.00 93.00 82 LEU A O 1
ATOM 607 N N . HIS A 1 83 ? 5.192 0.228 -5.120 1.00 93.69 83 HIS A N 1
ATOM 608 C CA . HIS A 1 83 ? 4.936 0.136 -3.688 1.00 93.69 83 HIS A CA 1
ATOM 609 C C . HIS A 1 83 ? 3.789 1.084 -3.341 1.00 93.69 83 HIS A C 1
ATOM 611 O O . HIS A 1 83 ? 3.936 2.295 -3.478 1.00 93.69 83 HIS A O 1
ATOM 617 N N . VAL A 1 84 ? 2.660 0.538 -2.887 1.00 93.12 84 VAL A N 1
ATOM 618 C CA . VAL A 1 84 ? 1.468 1.309 -2.505 1.00 93.12 84 VAL A CA 1
ATOM 619 C C . VAL A 1 84 ? 1.325 1.340 -0.986 1.00 93.12 84 VAL A C 1
ATOM 621 O O . VAL A 1 84 ? 1.488 0.321 -0.316 1.00 93.12 84 VAL A O 1
ATOM 624 N N . ARG A 1 85 ? 0.980 2.503 -0.438 1.00 94.31 85 ARG A N 1
ATOM 625 C CA . ARG A 1 85 ? 0.654 2.715 0.970 1.00 94.31 85 ARG A CA 1
ATOM 626 C C . ARG A 1 85 ? -0.726 3.353 1.076 1.00 94.31 85 ARG A C 1
ATOM 628 O O . ARG A 1 85 ? -1.058 4.264 0.329 1.00 94.31 85 ARG A O 1
ATOM 635 N N . LEU A 1 86 ? -1.523 2.877 2.025 1.00 94.31 86 LEU A N 1
ATOM 636 C CA . LEU A 1 86 ? -2.827 3.444 2.355 1.00 94.31 86 LEU A CA 1
ATOM 637 C C . LEU A 1 86 ? -2.765 4.043 3.757 1.00 94.31 86 LEU A C 1
ATOM 639 O O . LEU A 1 86 ? -2.412 3.355 4.717 1.00 94.31 86 LEU A O 1
ATOM 643 N N . ASN A 1 87 ? -3.128 5.314 3.885 1.00 95.00 87 ASN A N 1
ATOM 644 C CA . ASN A 1 87 ? -3.431 5.900 5.178 1.00 95.00 87 ASN A CA 1
ATOM 645 C C . ASN A 1 87 ? -4.836 5.450 5.601 1.00 95.00 87 ASN A C 1
ATOM 647 O O . ASN A 1 87 ? -5.825 5.854 5.004 1.00 95.00 87 ASN A O 1
ATOM 651 N N . ILE A 1 88 ? -4.936 4.609 6.631 1.00 96.19 88 ILE A N 1
ATOM 652 C CA . ILE A 1 88 ? -6.226 4.061 7.084 1.00 96.19 88 ILE A CA 1
ATOM 653 C C . ILE A 1 88 ? -7.129 5.095 7.765 1.00 96.19 88 ILE A C 1
ATOM 655 O O . ILE A 1 88 ? -8.334 4.888 7.839 1.00 96.19 88 ILE A O 1
ATOM 659 N N . GLN A 1 89 ? -6.557 6.185 8.281 1.00 95.69 89 GLN A N 1
ATOM 660 C CA . GLN A 1 89 ? -7.319 7.225 8.965 1.00 95.69 89 GLN A CA 1
ATOM 661 C C . GLN A 1 89 ? -7.993 8.161 7.960 1.00 95.69 89 GLN A C 1
ATOM 663 O O . GLN A 1 89 ? -9.135 8.556 8.170 1.00 95.69 89 GLN A O 1
ATOM 668 N N . THR A 1 90 ? -7.291 8.515 6.879 1.00 94.00 90 THR A N 1
ATOM 669 C CA . THR A 1 90 ? -7.787 9.451 5.854 1.00 94.00 90 THR A CA 1
ATOM 670 C C . THR A 1 90 ? -8.299 8.758 4.591 1.00 94.00 90 THR A C 1
ATOM 672 O O . THR A 1 90 ? -8.981 9.384 3.789 1.00 94.00 90 THR A O 1
ATOM 675 N N . GLY A 1 91 ? -7.975 7.479 4.389 1.00 93.06 91 GLY A N 1
ATOM 676 C CA . GLY A 1 91 ? -8.258 6.741 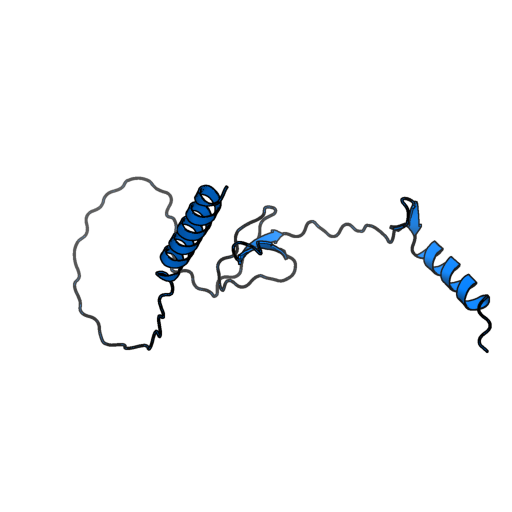3.155 1.00 93.06 91 GLY A CA 1
ATOM 677 C C . GLY A 1 91 ? -7.325 7.086 1.987 1.00 93.06 91 GLY A C 1
ATOM 678 O O . GLY A 1 91 ? -7.522 6.587 0.880 1.00 93.06 91 GLY A O 1
ATOM 679 N N . GLU A 1 92 ? -6.311 7.923 2.209 1.00 94.44 92 GLU A N 1
ATOM 680 C CA . GLU A 1 92 ? -5.431 8.424 1.155 1.00 94.44 92 GLU A CA 1
ATOM 681 C C . GLU A 1 92 ? -4.433 7.357 0.693 1.00 94.44 92 GLU A C 1
ATOM 683 O O . GLU A 1 92 ? -3.714 6.755 1.499 1.00 94.44 92 GLU A O 1
ATOM 688 N N . LYS A 1 93 ? -4.389 7.119 -0.621 1.00 94.06 93 LYS A N 1
ATOM 689 C CA . LYS A 1 93 ? -3.463 6.178 -1.254 1.00 94.06 93 LYS A CA 1
ATOM 690 C C . LYS A 1 93 ? -2.250 6.932 -1.771 1.00 94.06 93 LYS A C 1
ATOM 692 O O . LYS A 1 93 ? -2.395 7.919 -2.481 1.00 94.06 93 LYS A O 1
ATOM 697 N N . THR A 1 94 ? -1.064 6.428 -1.472 1.00 94.75 94 THR A N 1
ATOM 698 C CA . THR A 1 94 ? 0.192 6.902 -2.046 1.00 94.75 94 THR A CA 1
ATOM 699 C C . THR A 1 94 ? 0.945 5.749 -2.689 1.00 94.75 94 THR A C 1
ATOM 701 O O . THR A 1 94 ? 0.805 4.598 -2.273 1.00 94.75 94 THR A O 1
ATOM 704 N N . ALA A 1 95 ? 1.734 6.031 -3.719 1.00 94.88 95 ALA A N 1
ATOM 705 C CA . ALA A 1 95 ? 2.549 5.031 -4.390 1.00 94.88 95 ALA A CA 1
ATOM 706 C C . ALA A 1 95 ? 3.925 5.586 -4.775 1.00 94.88 95 ALA A C 1
ATOM 708 O O . ALA A 1 95 ? 4.079 6.786 -4.996 1.00 94.88 95 ALA A O 1
ATOM 709 N N . LYS A 1 96 ? 4.921 4.697 -4.830 1.00 94.56 96 LYS A N 1
ATOM 710 C CA . LYS A 1 96 ? 6.279 4.980 -5.311 1.00 94.56 96 LYS A CA 1
ATOM 711 C C . LYS A 1 96 ? 6.842 3.809 -6.118 1.00 94.56 96 LYS A C 1
ATOM 713 O O . LYS A 1 96 ? 6.354 2.681 -6.011 1.00 94.56 96 LYS A O 1
ATOM 718 N N . LEU A 1 97 ? 7.899 4.061 -6.881 1.00 93.81 97 LEU A N 1
ATOM 719 C CA . LEU A 1 97 ? 8.659 3.036 -7.587 1.00 93.81 97 LEU A CA 1
ATOM 720 C C . LEU A 1 97 ? 9.319 2.076 -6.583 1.00 93.81 97 LEU A C 1
ATOM 722 O O . LEU A 1 97 ? 9.813 2.492 -5.528 1.00 93.81 97 LEU A O 1
ATOM 726 N N . MET A 1 98 ? 9.287 0.776 -6.885 1.00 88.00 98 MET A N 1
ATOM 727 C CA . MET A 1 98 ? 10.014 -0.212 -6.093 1.00 88.00 98 MET A CA 1
ATOM 728 C C . MET A 1 98 ? 11.516 -0.011 -6.284 1.00 88.00 98 MET A C 1
ATOM 730 O O . MET A 1 98 ? 12.002 0.034 -7.412 1.00 88.00 98 MET A O 1
ATOM 734 N N . ASP A 1 99 ? 12.247 0.065 -5.175 1.00 84.88 99 ASP A N 1
ATOM 735 C CA . ASP A 1 99 ? 13.700 -0.049 -5.204 1.00 84.88 99 ASP A CA 1
ATOM 736 C C . ASP A 1 99 ? 14.038 -1.455 -5.738 1.00 84.88 99 ASP A C 1
ATOM 738 O O . ASP A 1 99 ? 13.384 -2.427 -5.340 1.00 84.88 99 ASP A O 1
ATOM 742 N N . GLU A 1 100 ? 14.986 -1.558 -6.680 1.00 77.06 100 GLU A N 1
ATOM 743 C CA . GLU A 1 100 ? 15.364 -2.815 -7.347 1.00 77.06 100 GLU A CA 1
ATOM 744 C C . GLU A 1 100 ? 15.457 -3.978 -6.352 1.00 77.06 100 GLU A C 1
ATOM 746 O O . GLU A 1 100 ? 15.895 -3.771 -5.211 1.00 77.06 100 GLU A O 1
ATOM 751 N N . PRO A 1 101 ? 15.053 -5.207 -6.741 1.00 61.59 101 PRO A N 1
ATOM 752 C CA . PRO A 1 101 ? 14.995 -6.313 -5.808 1.00 61.59 101 PRO A CA 1
ATOM 753 C C . PRO A 1 101 ? 16.378 -6.494 -5.206 1.00 61.59 101 PRO A C 1
ATOM 755 O O . PRO A 1 101 ? 17.330 -6.886 -5.881 1.00 61.59 101 PRO A O 1
ATOM 758 N N . ALA A 1 102 ? 16.476 -6.222 -3.908 1.00 56.19 102 ALA A N 1
ATOM 759 C CA . ALA A 1 102 ? 17.604 -6.663 -3.134 1.00 56.19 102 ALA A CA 1
ATOM 760 C C . ALA A 1 102 ? 17.649 -8.179 -3.330 1.00 56.19 102 ALA A C 1
ATOM 762 O O . ALA A 1 102 ? 16.840 -8.915 -2.767 1.00 56.19 102 ALA A O 1
ATOM 763 N N . THR A 1 103 ? 18.584 -8.651 -4.151 1.00 54.12 103 THR A N 1
ATOM 764 C CA . THR A 1 103 ? 19.007 -10.045 -4.220 1.00 54.12 103 THR A CA 1
ATOM 765 C C . THR A 1 103 ? 19.669 -10.392 -2.886 1.00 54.12 103 THR A C 1
ATOM 767 O O . THR A 1 103 ? 20.866 -10.658 -2.806 1.00 54.12 103 THR A O 1
ATOM 770 N N . LYS A 1 104 ? 18.918 -10.304 -1.787 1.00 58.62 104 LYS A N 1
ATOM 771 C CA . LYS A 1 104 ? 19.320 -10.759 -0.468 1.00 58.62 104 LYS A CA 1
ATOM 772 C C . LYS A 1 104 ? 18.875 -12.202 -0.382 1.00 58.62 104 LYS A C 1
ATOM 774 O O . LYS A 1 104 ? 17.759 -12.516 0.009 1.00 58.62 104 LYS A O 1
ATOM 779 N N . LYS A 1 105 ? 19.793 -13.046 -0.838 1.00 58.50 105 LYS A N 1
ATOM 780 C CA . LYS A 1 105 ? 19.829 -14.486 -0.620 1.00 58.50 105 LYS A CA 1
ATOM 781 C C . LYS A 1 105 ? 19.433 -14.787 0.828 1.00 58.50 105 LYS A C 1
ATOM 783 O O . LYS A 1 105 ? 20.147 -14.389 1.743 1.00 58.50 105 LYS A O 1
ATOM 788 N N . ASP A 1 106 ? 18.285 -15.435 0.989 1.00 62.78 106 ASP A N 1
ATOM 789 C CA . ASP A 1 106 ? 18.026 -16.605 1.840 1.00 62.78 106 ASP A CA 1
ATOM 790 C C . ASP A 1 106 ? 18.451 -16.593 3.320 1.00 62.78 106 ASP A C 1
ATOM 792 O O . ASP A 1 106 ? 18.463 -17.654 3.943 1.00 62.78 106 ASP A O 1
ATOM 796 N N . ALA A 1 107 ? 18.799 -15.441 3.896 1.00 65.88 107 ALA A N 1
ATOM 797 C CA . ALA A 1 107 ? 19.155 -15.311 5.304 1.00 65.88 107 ALA A CA 1
ATOM 798 C C . ALA A 1 107 ? 17.944 -14.821 6.109 1.00 65.88 107 ALA A C 1
ATOM 800 O O . ALA A 1 107 ? 17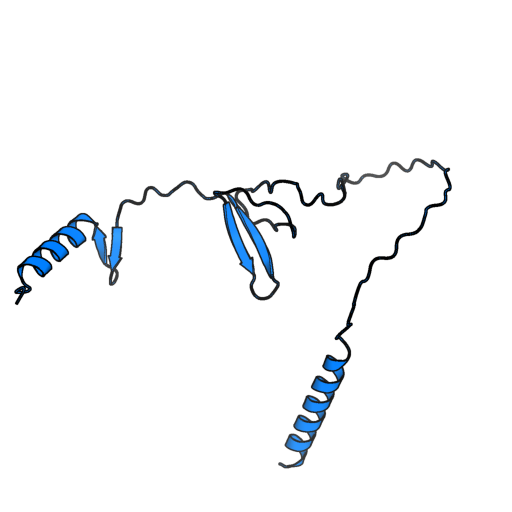.593 -13.641 6.082 1.00 65.88 107 ALA A O 1
ATOM 801 N N . ILE A 1 108 ? 17.302 -15.742 6.825 1.00 74.88 108 ILE A N 1
ATOM 802 C CA . ILE A 1 108 ? 16.212 -15.459 7.760 1.00 74.88 108 ILE A CA 1
ATOM 803 C C . ILE A 1 108 ? 16.831 -15.289 9.146 1.00 74.88 108 ILE A C 1
ATOM 805 O O . ILE A 1 108 ? 17.513 -16.184 9.637 1.00 74.88 108 ILE A O 1
ATOM 809 N N . THR A 1 109 ? 16.602 -14.151 9.796 1.00 74.12 109 THR A N 1
ATOM 810 C CA . THR A 1 109 ? 17.100 -13.922 11.159 1.00 74.12 109 THR A CA 1
ATOM 811 C C . THR A 1 109 ? 16.099 -14.468 12.178 1.00 74.12 109 THR A C 1
ATOM 813 O O . THR A 1 109 ? 15.004 -13.925 12.306 1.00 74.12 109 THR A O 1
ATOM 816 N N . VAL A 1 110 ? 16.477 -15.510 12.924 1.00 78.50 110 VAL A N 1
ATOM 817 C CA . VAL A 1 110 ? 15.707 -16.064 14.057 1.00 78.50 110 VAL A CA 1
ATOM 818 C C . VAL A 1 110 ? 16.529 -15.848 15.328 1.00 78.50 110 VAL A C 1
ATOM 820 O O . VAL A 1 110 ? 17.721 -16.149 15.349 1.00 78.50 110 VAL A O 1
ATOM 823 N N . ASP A 1 111 ? 15.934 -15.261 16.370 1.00 80.31 111 ASP A N 1
ATOM 824 C CA . ASP A 1 111 ? 16.608 -14.945 17.646 1.00 80.31 111 ASP A CA 1
ATOM 825 C C . ASP A 1 111 ? 17.916 -14.143 17.493 1.00 80.31 111 ASP A C 1
ATOM 827 O O . ASP A 1 111 ? 18.917 -14.394 18.166 1.00 80.31 111 ASP A O 1
ATOM 831 N N . GLY A 1 112 ? 17.941 -13.195 16.550 1.00 80.12 112 GLY A N 1
ATOM 832 C CA . GLY A 1 112 ? 19.122 -12.371 16.270 1.00 80.12 112 GLY A CA 1
ATOM 833 C C . GLY A 1 112 ? 20.265 -13.105 15.556 1.00 80.12 112 GLY A C 1
ATOM 834 O O . GLY A 1 112 ? 21.309 -12.500 15.320 1.00 80.12 112 GLY A O 1
ATOM 835 N N . LYS A 1 113 ? 20.081 -14.375 15.173 1.00 80.31 113 LYS A N 1
ATOM 836 C CA . LYS A 1 113 ? 21.057 -15.156 14.405 1.00 80.31 113 LYS A CA 1
ATOM 837 C C . LYS A 1 113 ? 20.595 -15.311 12.954 1.00 80.31 113 LYS A C 1
ATOM 839 O O . LYS A 1 113 ? 19.440 -15.678 12.734 1.00 80.31 113 LYS A O 1
ATOM 844 N N . PRO A 1 114 ? 21.456 -15.029 11.961 1.00 79.12 114 PRO A N 1
ATOM 845 C CA . PRO A 1 114 ? 21.125 -15.255 10.561 1.00 79.12 114 PRO A CA 1
ATOM 846 C C . PRO A 1 114 ? 21.183 -16.757 10.257 1.00 79.12 114 PRO A C 1
ATOM 848 O O . PRO A 1 114 ? 22.222 -17.379 10.449 1.00 79.12 114 PRO A O 1
ATOM 851 N N . TYR A 1 115 ? 20.081 -17.324 9.773 1.00 81.12 115 TYR A N 1
ATOM 852 C CA . TYR A 1 115 ? 20.001 -18.701 9.292 1.00 81.12 115 TYR A CA 1
ATOM 853 C C . TYR A 1 115 ? 19.844 -18.709 7.779 1.00 81.12 115 TYR A C 1
ATOM 855 O O . TYR A 1 115 ? 18.948 -18.065 7.232 1.00 81.12 115 TYR A O 1
ATOM 863 N N . SER A 1 116 ? 20.702 -19.462 7.101 1.00 86.50 116 SER A N 1
ATOM 864 C CA . SER A 1 116 ? 20.573 -19.723 5.673 1.00 86.50 116 SER A CA 1
ATOM 865 C C . SER A 1 116 ? 19.547 -20.826 5.403 1.00 86.50 116 SER A C 1
ATOM 867 O O . SER A 1 116 ? 19.371 -21.756 6.196 1.00 86.50 116 SER A O 1
ATOM 869 N N . PHE A 1 117 ? 18.906 -20.783 4.234 1.00 84.00 117 PHE A N 1
ATOM 870 C CA . PHE A 1 117 ? 17.995 -21.843 3.790 1.00 84.00 117 PHE A CA 1
ATOM 871 C C . PHE A 1 117 ? 18.620 -23.251 3.847 1.00 84.00 117 PHE A C 1
ATOM 873 O O . PHE A 1 117 ? 17.923 -24.221 4.142 1.00 84.00 117 PHE A O 1
ATOM 880 N N . SER A 1 118 ? 19.932 -23.383 3.616 1.00 84.12 118 SER A N 1
ATOM 881 C CA . SER A 1 118 ? 20.663 -24.652 3.746 1.00 84.12 118 SER A CA 1
ATOM 882 C C . SER A 1 118 ? 20.645 -25.216 5.165 1.00 84.12 118 SER A C 1
ATOM 884 O O . SER A 1 118 ? 20.354 -26.398 5.336 1.00 84.12 118 SER A O 1
ATOM 886 N N . GLU A 1 119 ? 20.894 -24.382 6.174 1.00 85.88 119 GLU A N 1
ATOM 887 C CA . GLU A 1 119 ? 20.918 -24.799 7.583 1.00 85.88 119 GLU A CA 1
ATOM 888 C C . GLU A 1 119 ? 19.510 -25.161 8.066 1.00 85.88 119 GLU A C 1
ATOM 890 O O . GLU A 1 119 ? 19.300 -26.166 8.749 1.00 85.88 119 GLU A O 1
ATOM 895 N N . ILE A 1 120 ? 18.511 -24.385 7.639 1.00 87.69 120 ILE A N 1
ATOM 896 C CA . ILE A 1 120 ? 17.101 -24.665 7.933 1.00 87.69 120 ILE A CA 1
ATOM 897 C C . ILE A 1 120 ? 16.681 -25.993 7.282 1.00 87.69 120 ILE A C 1
ATOM 899 O O . ILE A 1 120 ? 15.999 -26.815 7.893 1.00 87.69 120 ILE A O 1
ATOM 903 N N . LYS A 1 121 ? 17.126 -26.254 6.049 1.00 88.81 121 LYS A N 1
ATOM 904 C CA . LYS A 1 121 ? 16.836 -27.506 5.341 1.00 88.81 121 LYS A CA 1
ATOM 905 C C . LYS A 1 121 ? 17.490 -28.717 6.006 1.00 88.81 121 LYS A C 1
ATOM 907 O O . LYS A 1 121 ? 16.881 -29.785 6.056 1.00 88.81 121 LYS A O 1
ATOM 912 N N . GLU A 1 122 ? 18.717 -28.568 6.493 1.00 89.31 122 GLU A N 1
ATOM 913 C CA . GLU A 1 122 ? 19.441 -29.631 7.189 1.00 89.31 122 GLU A CA 1
ATOM 914 C C . GLU A 1 122 ? 18.793 -29.968 8.536 1.00 89.31 122 GLU A C 1
ATOM 916 O O . GLU A 1 122 ? 18.472 -31.129 8.796 1.00 89.31 122 GLU A O 1
ATOM 921 N N . THR A 1 123 ? 18.500 -28.951 9.348 1.00 87.00 123 THR A N 1
ATOM 922 C CA . THR A 1 123 ? 17.816 -29.122 10.639 1.00 87.00 123 THR A CA 1
ATOM 923 C C . THR A 1 123 ? 16.434 -29.765 10.477 1.00 87.00 123 THR A C 1
ATOM 925 O O . THR A 1 123 ? 16.109 -30.702 11.205 1.00 87.00 123 THR A O 1
ATOM 928 N N . LEU A 1 124 ? 15.655 -29.372 9.460 1.00 87.06 124 LEU A N 1
ATOM 929 C CA . LEU A 1 124 ? 14.364 -30.001 9.146 1.00 87.06 124 LEU A CA 1
ATOM 930 C C . LEU A 1 124 ? 14.501 -31.480 8.748 1.00 87.06 124 LEU A C 1
ATOM 932 O O . LEU A 1 124 ? 13.660 -32.306 9.110 1.00 87.06 124 LEU A O 1
ATOM 936 N N . LYS A 1 125 ? 15.552 -31.833 7.996 1.00 91.44 125 LYS A N 1
ATOM 937 C CA . LYS A 1 125 ? 15.804 -33.220 7.581 1.00 91.44 125 LYS A CA 1
ATOM 938 C C . LYS A 1 125 ? 16.090 -34.116 8.787 1.00 91.44 125 LYS A C 1
ATOM 940 O O . LYS A 1 125 ? 15.593 -35.238 8.817 1.00 91.44 125 LYS A O 1
ATOM 945 N N . ASN A 1 126 ? 16.840 -33.616 9.766 1.00 87.94 126 ASN A N 1
ATOM 946 C CA . ASN A 1 126 ? 17.170 -34.366 10.977 1.00 87.94 126 ASN A CA 1
ATOM 947 C C . ASN A 1 126 ? 15.934 -34.552 11.868 1.00 87.94 126 ASN A C 1
ATOM 949 O O . ASN A 1 126 ? 15.645 -35.677 12.259 1.00 87.94 126 ASN A O 1
ATOM 953 N N . ILE A 1 127 ? 15.125 -33.502 12.057 1.00 88.12 127 ILE A N 1
ATOM 954 C CA . ILE A 1 127 ? 13.866 -33.587 12.821 1.00 88.12 127 ILE A CA 1
ATOM 955 C C . ILE A 1 127 ? 12.908 -34.618 12.204 1.00 88.12 127 ILE A C 1
ATOM 957 O O . ILE A 1 127 ? 12.311 -35.416 12.920 1.00 88.12 127 ILE A O 1
ATOM 961 N N . LYS A 1 128 ? 12.783 -34.661 10.870 1.00 82.06 128 LYS A N 1
ATOM 962 C CA . LYS A 1 128 ? 11.905 -35.637 10.202 1.00 82.06 128 LYS A CA 1
ATOM 963 C C . LYS A 1 128 ? 12.373 -37.088 10.373 1.00 82.06 128 LYS A C 1
ATOM 965 O O . LYS A 1 128 ? 11.549 -37.992 10.312 1.00 82.06 128 LYS A O 1
ATOM 970 N N . ASN A 1 129 ? 13.672 -37.312 10.561 1.00 79.19 129 ASN A N 1
ATOM 971 C CA . ASN A 1 129 ? 14.227 -38.648 10.781 1.00 79.19 129 ASN A CA 1
ATOM 972 C C . ASN A 1 129 ? 14.139 -39.088 12.253 1.00 79.19 129 ASN A C 1
ATOM 974 O O . ASN A 1 129 ? 14.226 -40.282 12.524 1.00 79.19 129 ASN A O 1
ATOM 978 N N . GLU A 1 130 ? 13.985 -38.144 13.186 1.00 73.88 130 GLU A N 1
ATOM 979 C CA . GLU A 1 130 ? 13.897 -38.405 14.629 1.00 73.88 130 GLU A CA 1
ATOM 980 C C . GLU A 1 130 ? 12.463 -38.580 15.145 1.00 73.88 130 GLU A C 1
ATOM 982 O O . GLU A 1 130 ? 12.287 -39.082 16.251 1.00 73.88 130 GLU A O 1
ATOM 987 N N . ILE A 1 131 ? 11.437 -38.210 14.371 1.00 73.75 131 ILE A N 1
ATOM 988 C CA . ILE A 1 131 ? 10.036 -38.490 14.713 1.00 73.75 131 ILE A CA 1
ATOM 989 C C . ILE A 1 131 ? 9.691 -39.894 14.193 1.00 73.75 131 ILE A C 1
ATOM 991 O O . ILE A 1 131 ? 9.614 -40.074 12.973 1.00 73.75 131 ILE A O 1
ATOM 995 N N . PRO A 1 132 ? 9.459 -40.897 15.064 1.00 67.69 132 PRO A N 1
ATOM 996 C CA . PRO A 1 132 ? 8.896 -42.164 14.630 1.00 67.69 132 PRO A CA 1
ATOM 997 C C . PRO A 1 132 ? 7.499 -41.884 14.076 1.00 67.69 132 PRO A C 1
ATOM 999 O O . PRO A 1 132 ? 6.637 -41.349 14.770 1.00 67.69 132 PRO A O 1
ATOM 1002 N N . ILE A 1 133 ? 7.296 -42.211 12.807 1.00 67.50 133 ILE A N 1
ATOM 1003 C CA . ILE A 1 133 ? 5.964 -42.358 12.224 1.00 67.50 133 ILE A CA 1
ATOM 1004 C C . ILE A 1 133 ? 5.412 -43.680 12.765 1.00 67.50 133 ILE A C 1
ATOM 1006 O O . ILE A 1 133 ? 5.648 -44.729 12.169 1.00 67.50 133 ILE A O 1
ATOM 1010 N N . GLU A 1 134 ? 4.765 -43.627 13.930 1.00 56.19 134 GLU A N 1
ATOM 1011 C CA . GLU A 1 134 ? 3.754 -44.618 14.328 1.00 56.19 134 GLU A CA 1
ATOM 1012 C C . GLU A 1 134 ? 2.357 -44.110 13.966 1.00 56.19 134 GLU A C 1
ATOM 1014 O O . GLU A 1 134 ? 2.058 -42.927 14.258 1.00 56.19 134 GLU A O 1
#

Radius of gyration: 30.67 Å; chains: 1; bounding box: 53×85×71 Å

Sequence (134 aa):
MKFNCLVTVVVLCCFLLLFSSAVSADDSALSVVASEGNEDDIATVVASDVEEQSEPPTSDEVFVATNEWQVVKPGQHIPAGLHVRLNIQTGEKTAKLMDEPATKKDAITVDGKPYSFSEIKETLKNIKNEIPIE

Secondary structure (DSSP, 8-state):
-HHHHHHHHHHHHHHHHHHTT-------------------------------------TTPBP---SS-EEPPTTPBPPTTEEEEE-TTT--EEEEEPP------SEEEETTEEEEHHHHHHHHHHHHHHS---

Organism: NCBI:txid2011161